Protein AF-A0A1H4UEF5-F1 (afdb_monomer)

Mean predicted aligned error: 10.05 Å

Solvent-accessible surface area (backbone atoms only — not comparable to full-atom values): 5031 Å² total; per-residue (Å²): 134,78,66,74,37,50,28,41,36,33,35,68,88,81,65,52,70,54,56,30,35,34,54,52,74,47,84,47,61,49,98,87,68,45,81,42,41,38,34,39,34,33,34,83,89,67,51,74,45,81,43,49,57,90,49,35,52,78,44,76,54,51,73,65,55,51,53,53,45,57,73,70,52,47,69,71,56,62,57,56,71,71,70,75,120

Foldseek 3Di:
DFDWFWKWKAFQVPRDIFIFTWGDKDWDADPVRHIWMKTWTQGPVRDIDIDTCVGMDMDTDDPVNVVVVVVVVCVVVVVVVVPPD

Sequence (85 aa):
MTEFRKAYIKHLLTGNEYLGFFHKWFDGHNDDGRPTQFAIMEKEDGTIIEISLDIYQIRFFTQKDIDEENSKGWEKRMIRAESKI

Secondary structure (DSSP, 8-state):
----EEEEEEETTT--EEEEEEEEEEEEE-TTS-EEEEEEEEETTS-EEEEETTTEEEEEPPHHHHHHHHHTTTHHHHHHHHS--

Nearest PDB structures (foldseek):
  6g3t-assembly4_D  TM=4.341E-01  e=6.636E-01  Homo sapiens
  6g27-assembly1_A  TM=4.408E-01  e=9.296E-01  Homo sapiens
  6g2e-assembly1_A  TM=4.390E-01  e=1.040E+00  Homo sapiens
  6g3t-assembly1_A  TM=4.336E-01  e=1.302E+00  Homo sapiens
  3urg-assembly1_A  TM=4.485E-01  e=2.159E+00  Nostoc sp. PCC 7120 = FACHB-418

pLDDT: mean 76.25, std 17.51, range [32.16, 92.56]

Structure (mmCIF, N/CA/C/O backbone):
data_AF-A0A1H4UEF5-F1
#
_entry.id   AF-A0A1H4UEF5-F1
#
loop_
_atom_site.group_PDB
_atom_site.id
_atom_site.type_symbol
_atom_site.label_atom_id
_atom_site.label_alt_id
_atom_site.label_comp_id
_atom_site.label_asym_id
_atom_site.label_entity_id
_atom_site.label_seq_id
_atom_site.pdbx_PDB_ins_code
_atom_site.Cartn_x
_atom_site.Cartn_y
_atom_site.Cartn_z
_atom_site.occupancy
_atom_site.B_iso_or_equiv
_atom_site.auth_seq_id
_atom_site.auth_comp_id
_atom_site.auth_asym_id
_atom_site.auth_atom_id
_atom_site.pdbx_PDB_model_num
ATOM 1 N N . MET A 1 1 ? 7.779 -8.998 13.702 1.00 40.34 1 MET A N 1
ATOM 2 C CA . MET A 1 1 ? 6.341 -8.714 13.881 1.00 40.34 1 MET A CA 1
ATOM 3 C C . MET A 1 1 ? 5.901 -7.872 12.702 1.00 40.34 1 MET A C 1
ATOM 5 O O . MET A 1 1 ? 6.488 -6.819 12.498 1.00 40.34 1 MET A O 1
ATOM 9 N N . THR A 1 2 ? 4.973 -8.370 11.889 1.00 50.62 2 THR A N 1
ATOM 10 C CA . THR A 1 2 ? 4.402 -7.621 10.762 1.00 50.62 2 THR A CA 1
ATOM 11 C C . THR A 1 2 ? 3.247 -6.800 11.321 1.00 50.62 2 THR A C 1
ATOM 13 O O . THR A 1 2 ? 2.231 -7.367 11.712 1.00 50.62 2 THR A O 1
ATOM 16 N N . GLU A 1 3 ? 3.445 -5.499 11.498 1.00 53.03 3 GLU A N 1
ATOM 17 C CA . GLU A 1 3 ? 2.421 -4.623 12.062 1.00 53.03 3 GLU A CA 1
ATOM 18 C C . GLU A 1 3 ? 1.475 -4.197 10.935 1.00 53.03 3 GLU A C 1
ATOM 20 O O . GLU A 1 3 ? 1.875 -3.471 10.026 1.00 53.03 3 GLU A O 1
ATOM 25 N N . PHE A 1 4 ? 0.237 -4.690 10.971 1.00 64.81 4 PHE A N 1
ATOM 26 C CA . PHE A 1 4 ? -0.790 -4.313 10.006 1.00 64.81 4 PHE A CA 1
ATOM 27 C C . PHE A 1 4 ? -1.206 -2.874 10.287 1.00 64.81 4 PHE A C 1
ATOM 29 O O . PHE A 1 4 ? -1.825 -2.583 11.310 1.00 64.81 4 PHE A O 1
ATOM 36 N N . ARG A 1 5 ? -0.851 -1.960 9.386 1.00 77.75 5 ARG A N 1
ATOM 37 C CA . ARG A 1 5 ? -1.241 -0.551 9.491 1.00 77.75 5 ARG A CA 1
ATOM 38 C C . ARG A 1 5 ? -2.212 -0.227 8.373 1.00 77.75 5 ARG A C 1
ATOM 40 O O . ARG A 1 5 ? -1.916 -0.500 7.210 1.00 77.75 5 ARG A O 1
ATOM 47 N N . LYS A 1 6 ? -3.358 0.372 8.710 1.00 85.94 6 LYS A N 1
ATOM 48 C CA . LYS A 1 6 ? -4.271 0.891 7.688 1.00 85.94 6 LYS A CA 1
ATOM 49 C C . LYS A 1 6 ? -3.534 1.986 6.913 1.00 85.94 6 LYS A C 1
ATOM 51 O O . LYS A 1 6 ? -2.969 2.908 7.508 1.00 85.94 6 LYS A O 1
ATOM 56 N N . ALA A 1 7 ? -3.491 1.848 5.598 1.00 87.94 7 ALA A N 1
ATOM 57 C CA . ALA A 1 7 ? -2.786 2.735 4.696 1.00 87.94 7 ALA A CA 1
ATOM 58 C C . ALA A 1 7 ? -3.739 3.204 3.601 1.00 87.94 7 ALA A C 1
ATOM 60 O O . ALA A 1 7 ? -4.504 2.421 3.038 1.00 87.94 7 ALA A O 1
ATOM 61 N N . TYR A 1 8 ? -3.679 4.496 3.311 1.00 86.56 8 TYR A N 1
ATOM 62 C CA . TYR A 1 8 ? -4.266 5.076 2.115 1.00 86.56 8 TYR A CA 1
ATOM 63 C C . TYR A 1 8 ? -3.164 5.248 1.096 1.00 86.56 8 TYR A C 1
ATOM 65 O O . TYR A 1 8 ? -2.079 5.743 1.431 1.00 86.56 8 TYR A O 1
ATOM 73 N N . ILE A 1 9 ? -3.451 4.867 -0.141 1.00 87.88 9 ILE A N 1
ATOM 74 C CA . ILE A 1 9 ? -2.485 5.021 -1.206 1.00 87.88 9 ILE A CA 1
ATOM 75 C C . ILE A 1 9 ? -3.099 5.615 -2.463 1.00 87.88 9 ILE A C 1
ATOM 77 O O . ILE A 1 9 ? -4.274 5.415 -2.776 1.00 87.88 9 ILE A O 1
ATOM 81 N N . LYS A 1 10 ? -2.260 6.353 -3.184 1.00 87.75 10 LYS A N 1
ATOM 82 C CA . LYS A 1 10 ? -2.629 7.087 -4.386 1.00 87.75 10 LYS A CA 1
ATOM 83 C C . LYS A 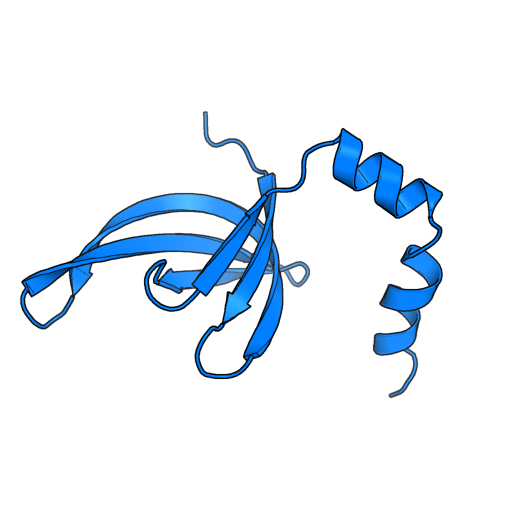1 10 ? -1.668 6.767 -5.513 1.00 87.75 10 LYS A C 1
ATOM 85 O O . LYS A 1 10 ? -0.462 6.964 -5.379 1.00 87.75 10 LYS A O 1
ATOM 90 N N . HIS A 1 11 ? -2.211 6.322 -6.635 1.00 89.62 11 HIS A N 1
ATOM 91 C CA . HIS A 1 11 ? -1.461 6.146 -7.864 1.00 89.62 11 HIS A CA 1
ATOM 92 C C . HIS A 1 11 ? -1.110 7.520 -8.447 1.00 89.62 11 HIS A C 1
ATOM 94 O O . HIS A 1 11 ? -1.998 8.298 -8.790 1.00 89.62 11 HIS A O 1
ATOM 100 N N . LEU A 1 12 ? 0.178 7.812 -8.629 1.00 88.56 12 LEU A N 1
ATOM 101 C CA . LEU A 1 12 ? 0.633 9.139 -9.055 1.00 88.56 12 LEU A CA 1
ATOM 102 C C . LEU A 1 12 ? 0.274 9.464 -10.515 1.00 88.56 12 LEU A C 1
ATOM 104 O O . LEU A 1 12 ? -0.076 10.601 -10.808 1.00 88.56 12 LEU A O 1
ATOM 108 N N . LEU A 1 13 ? 0.310 8.477 -11.422 1.00 87.75 13 LEU A N 1
ATOM 109 C CA . LEU A 1 13 ? -0.024 8.691 -12.844 1.00 87.75 13 LEU A CA 1
ATOM 110 C C . LEU A 1 13 ? -1.531 8.739 -13.145 1.00 87.75 13 LEU A C 1
ATOM 112 O O . LEU A 1 13 ? -1.973 9.585 -13.913 1.00 87.75 13 LEU A O 1
ATOM 116 N N . THR A 1 14 ? -2.321 7.817 -12.584 1.00 88.19 14 THR A N 1
ATOM 117 C CA . THR A 1 14 ? -3.763 7.709 -12.883 1.00 88.19 14 THR A CA 1
ATOM 118 C C . THR A 1 14 ? -4.635 8.503 -11.917 1.00 88.19 14 THR A C 1
ATOM 120 O O . THR A 1 14 ? -5.794 8.764 -12.216 1.00 88.19 14 THR A O 1
ATOM 123 N N . GLY A 1 15 ? -4.099 8.879 -10.752 1.00 86.75 15 GLY A N 1
ATOM 124 C CA . GLY A 1 15 ? -4.857 9.526 -9.686 1.00 86.75 15 GLY A CA 1
ATOM 125 C C . GLY A 1 15 ? -5.807 8.591 -8.938 1.00 86.75 15 GLY A C 1
ATOM 126 O O . GLY A 1 15 ? -6.537 9.074 -8.081 1.00 86.75 15 GLY A O 1
ATOM 127 N N . ASN A 1 16 ? -5.804 7.287 -9.235 1.00 85.62 16 ASN A N 1
ATOM 128 C CA . ASN A 1 16 ? -6.640 6.308 -8.543 1.00 85.62 16 ASN A CA 1
ATOM 129 C C . ASN A 1 16 ? -6.204 6.150 -7.085 1.00 85.62 16 ASN A C 1
ATOM 131 O O . ASN A 1 16 ? -5.011 6.103 -6.781 1.00 85.62 16 ASN A O 1
ATOM 135 N N . GLU A 1 17 ? -7.179 6.023 -6.192 1.00 87.94 17 GLU A N 1
ATOM 136 C CA . GLU A 1 17 ? -6.972 6.019 -4.746 1.00 87.94 17 GLU A CA 1
ATOM 137 C C . GLU A 1 17 ? -7.652 4.805 -4.128 1.00 87.94 17 GLU A C 1
ATOM 139 O O . GLU A 1 17 ? -8.718 4.384 -4.578 1.00 87.94 17 GLU A O 1
ATOM 144 N N . TYR A 1 18 ? -7.028 4.226 -3.107 1.00 86.38 18 TYR A N 1
ATOM 145 C CA . TYR A 1 18 ? -7.617 3.118 -2.366 1.00 86.38 18 TYR A CA 1
ATOM 146 C C . TYR A 1 18 ? -7.077 3.022 -0.946 1.00 86.38 18 TYR A C 1
ATOM 148 O O . TYR A 1 18 ? -6.030 3.571 -0.592 1.00 86.38 18 TYR A O 1
ATOM 156 N N . LEU A 1 19 ? -7.844 2.311 -0.128 1.00 88.12 19 LEU A N 1
ATOM 157 C CA . LEU A 1 19 ? -7.629 2.122 1.293 1.00 88.12 19 LEU A CA 1
ATOM 158 C C . LEU A 1 19 ? -7.531 0.625 1.597 1.00 88.12 19 LEU A C 1
ATOM 160 O O . LEU A 1 19 ? -8.141 -0.201 0.920 1.00 88.12 19 LEU A O 1
ATOM 164 N N . GLY A 1 20 ? -6.738 0.276 2.603 1.00 88.94 20 GLY A N 1
ATOM 165 C CA . GLY A 1 20 ? -6.518 -1.116 2.976 1.00 88.94 20 GLY A CA 1
ATOM 166 C C . GLY A 1 20 ? -5.421 -1.267 4.018 1.00 88.94 20 GLY A C 1
ATOM 167 O O . GLY A 1 20 ? -5.014 -0.295 4.654 1.00 88.94 20 GLY A O 1
ATOM 168 N N . PHE A 1 21 ? -4.948 -2.489 4.204 1.00 89.81 21 PHE A N 1
ATOM 169 C CA . PHE A 1 21 ? -3.978 -2.864 5.218 1.00 89.81 21 PHE A CA 1
ATOM 1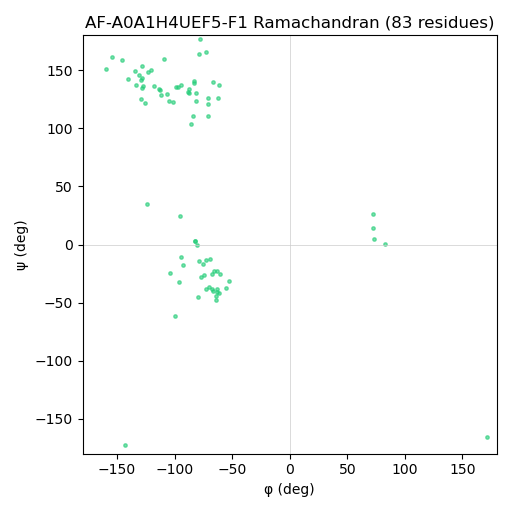70 C C . PHE A 1 21 ? -2.618 -3.088 4.582 1.00 89.81 21 PHE A C 1
ATOM 172 O O . PHE A 1 21 ? -2.458 -3.888 3.668 1.00 89.81 21 PHE A O 1
ATOM 179 N N . PHE A 1 22 ? -1.622 -2.360 5.066 1.00 88.44 22 PHE A N 1
ATOM 180 C CA . PHE A 1 22 ? -0.243 -2.562 4.672 1.00 88.44 22 PHE A CA 1
ATOM 181 C C . PHE A 1 22 ? 0.351 -3.730 5.455 1.00 88.44 22 PHE A C 1
ATOM 183 O O . PHE A 1 22 ? 0.281 -3.747 6.686 1.00 88.44 22 PHE A O 1
ATOM 190 N N . HIS A 1 23 ? 0.983 -4.665 4.746 1.00 87.56 23 HIS A N 1
ATOM 191 C CA . HIS A 1 23 ? 1.631 -5.818 5.364 1.00 87.56 23 HIS A CA 1
ATOM 192 C C . HIS A 1 23 ? 3.131 -5.583 5.465 1.00 87.56 23 HIS A C 1
ATOM 194 O O . HIS A 1 23 ? 3.704 -5.584 6.550 1.00 87.56 23 HIS A O 1
ATOM 200 N N . LYS A 1 24 ? 3.796 -5.412 4.323 1.00 85.25 24 LYS A N 1
ATOM 201 C CA . LYS A 1 24 ? 5.257 -5.423 4.257 1.00 85.25 24 LYS A CA 1
ATOM 202 C C . LYS A 1 24 ? 5.756 -4.721 2.998 1.00 85.25 24 LYS A C 1
ATOM 204 O O . LYS A 1 24 ? 5.075 -4.765 1.977 1.00 85.25 24 LYS A O 1
ATOM 209 N N . TRP A 1 25 ? 6.954 -4.136 3.071 1.00 89.06 25 TRP A N 1
ATOM 210 C CA . TRP A 1 25 ? 7.722 -3.709 1.900 1.00 89.06 25 TRP A CA 1
ATOM 211 C C . TRP A 1 25 ? 8.959 -4.583 1.676 1.00 89.06 25 TRP A C 1
ATOM 213 O O . TRP A 1 25 ? 9.453 -5.255 2.589 1.00 89.06 25 TRP A O 1
ATOM 223 N N . PHE A 1 26 ? 9.458 -4.539 0.447 1.00 88.62 26 PHE A N 1
ATOM 224 C CA . PHE A 1 26 ? 10.601 -5.281 -0.052 1.00 88.62 26 PHE A CA 1
ATOM 225 C C . PHE A 1 26 ? 11.424 -4.377 -0.966 1.00 88.62 26 PHE A C 1
ATOM 227 O O . PHE A 1 26 ? 10.863 -3.611 -1.750 1.00 88.62 26 PHE A O 1
ATOM 234 N N . ASP A 1 27 ? 12.742 -4.509 -0.888 1.00 91.00 27 ASP A N 1
ATOM 235 C CA . ASP A 1 27 ? 13.651 -3.951 -1.882 1.00 91.00 27 ASP A CA 1
ATOM 236 C C . ASP A 1 27 ? 13.828 -4.980 -3.007 1.00 91.00 27 ASP A C 1
ATOM 238 O O . ASP A 1 27 ? 14.021 -6.172 -2.752 1.00 91.00 27 ASP A O 1
ATOM 242 N N . GLY A 1 28 ? 13.742 -4.531 -4.253 1.00 85.81 28 GLY A N 1
ATOM 243 C CA . GLY A 1 28 ? 13.829 -5.363 -5.446 1.00 85.81 28 GLY A CA 1
ATOM 244 C C . GLY A 1 28 ? 14.561 -4.657 -6.581 1.00 85.81 28 GLY A C 1
ATOM 245 O O . GLY A 1 28 ? 15.136 -3.584 -6.406 1.00 85.81 28 GLY A O 1
ATOM 246 N N . HIS A 1 29 ? 14.548 -5.282 -7.756 1.00 85.25 29 HIS A N 1
ATOM 247 C CA . HIS A 1 29 ? 15.017 -4.677 -8.999 1.00 85.25 29 HIS A CA 1
ATOM 248 C C . HIS A 1 29 ? 13.938 -4.851 -10.069 1.00 85.25 29 HIS A C 1
ATOM 250 O O . HIS A 1 29 ? 13.273 -5.885 -10.096 1.00 85.25 2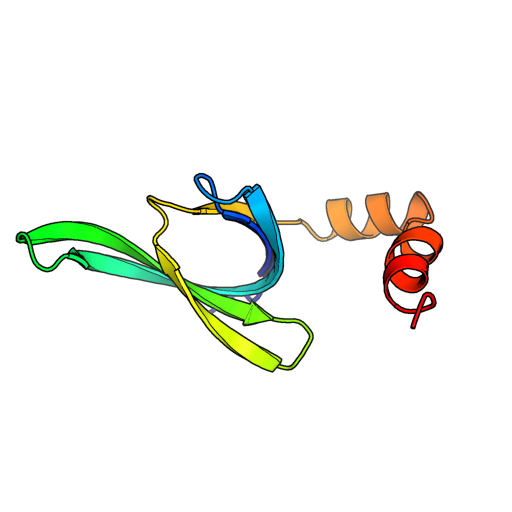9 HIS A O 1
ATOM 256 N N . ASN A 1 30 ? 13.745 -3.840 -10.916 1.00 80.81 30 ASN A N 1
ATOM 257 C CA . ASN A 1 30 ? 12.862 -3.947 -12.075 1.00 80.81 30 ASN A CA 1
ATOM 258 C C . ASN A 1 30 ? 13.546 -4.730 -13.216 1.00 80.81 30 ASN A C 1
ATOM 260 O O . ASN A 1 30 ? 14.722 -5.084 -13.115 1.00 80.81 30 ASN A O 1
ATOM 264 N N . ASP A 1 31 ? 12.829 -4.958 -14.318 1.00 79.19 31 ASP A N 1
ATOM 265 C CA . ASP A 1 31 ? 13.354 -5.691 -15.483 1.00 79.19 31 ASP A CA 1
ATOM 266 C C . ASP A 1 31 ? 14.589 -5.018 -16.119 1.00 79.19 31 ASP A C 1
ATOM 268 O O . ASP A 1 31 ? 15.438 -5.694 -16.698 1.00 79.19 31 ASP A O 1
ATOM 272 N N . ASP A 1 32 ? 14.741 -3.699 -15.944 1.00 84.31 32 ASP A N 1
ATOM 273 C CA . ASP A 1 32 ? 15.914 -2.927 -16.378 1.00 84.31 32 ASP A CA 1
ATOM 274 C C . ASP A 1 32 ? 17.097 -3.004 -15.389 1.00 84.31 32 ASP A C 1
ATOM 276 O O . ASP A 1 32 ? 18.109 -2.317 -15.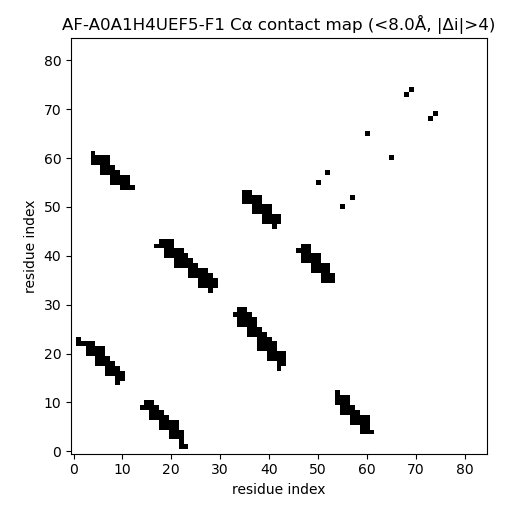559 1.00 84.31 32 ASP A O 1
ATOM 280 N N . GLY A 1 33 ? 16.973 -3.790 -14.315 1.00 82.62 33 GLY A N 1
ATOM 281 C CA . GLY A 1 33 ? 17.995 -3.955 -13.282 1.00 82.62 33 GLY A CA 1
ATOM 282 C C . GLY A 1 33 ? 18.166 -2.746 -12.359 1.00 82.62 33 GLY A C 1
ATOM 283 O O . GLY A 1 33 ? 19.165 -2.663 -11.646 1.00 82.62 33 GLY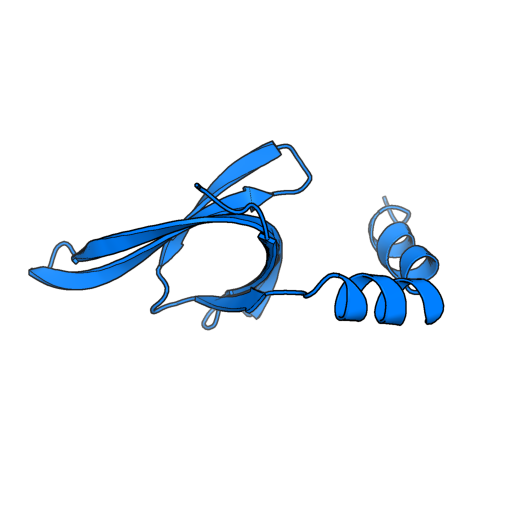 A O 1
ATOM 284 N N . ARG A 1 34 ? 17.228 -1.792 -12.354 1.00 80.81 34 ARG A N 1
ATOM 285 C CA . ARG A 1 34 ? 17.242 -0.650 -11.431 1.00 80.81 34 ARG A CA 1
ATOM 286 C C . ARG A 1 34 ? 16.624 -1.044 -10.093 1.00 80.81 34 ARG A C 1
ATOM 288 O O . ARG A 1 34 ? 15.598 -1.725 -10.095 1.00 80.81 34 ARG A O 1
ATOM 295 N N . PRO A 1 35 ? 17.202 -0.597 -8.965 1.00 81.12 35 PRO A N 1
ATOM 296 C CA . PRO A 1 35 ? 16.609 -0.827 -7.660 1.00 81.12 35 PRO A CA 1
ATOM 297 C C . PRO A 1 35 ? 15.235 -0.159 -7.594 1.00 81.12 35 PRO A C 1
ATOM 299 O O . PRO A 1 35 ? 15.055 0.967 -8.056 1.00 81.12 35 PRO A O 1
ATOM 302 N N . THR A 1 36 ? 14.277 -0.870 -7.025 1.00 89.44 36 THR A N 1
ATOM 303 C CA . THR A 1 36 ? 12.894 -0.427 -6.842 1.00 89.44 36 THR A CA 1
ATOM 304 C C . THR A 1 36 ? 12.379 -1.003 -5.531 1.00 89.44 36 THR A C 1
ATOM 306 O O . THR A 1 36 ? 12.928 -1.976 -5.009 1.00 8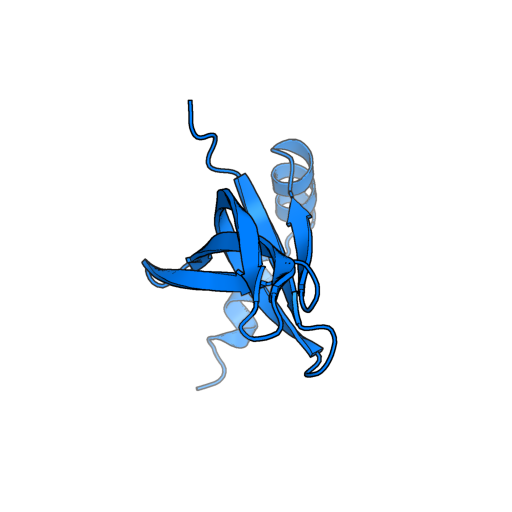9.44 36 THR A O 1
ATOM 309 N N . GLN A 1 37 ? 11.345 -0.395 -4.969 1.00 89.12 37 GLN A N 1
ATOM 310 C CA . GLN A 1 37 ? 10.720 -0.885 -3.751 1.00 89.12 37 GLN A CA 1
ATOM 311 C C . GLN A 1 37 ? 9.275 -1.259 -4.033 1.00 89.12 37 GLN A C 1
ATOM 313 O O . GLN A 1 37 ? 8.536 -0.509 -4.673 1.00 89.12 37 GLN A O 1
ATOM 318 N N . PHE A 1 38 ? 8.864 -2.404 -3.501 1.00 90.50 38 PHE A N 1
ATOM 319 C CA . PHE A 1 38 ? 7.499 -2.895 -3.608 1.00 90.50 38 PHE A CA 1
ATOM 320 C C . PHE A 1 38 ? 6.889 -3.067 -2.229 1.00 90.50 38 PHE A C 1
ATOM 322 O O . PHE A 1 38 ? 7.581 -3.385 -1.262 1.00 90.50 38 PHE A O 1
ATOM 329 N N . ALA A 1 39 ? 5.578 -2.902 -2.132 1.00 90.38 39 ALA A N 1
ATOM 330 C CA . ALA A 1 39 ? 4.827 -3.232 -0.937 1.00 90.38 39 ALA A CA 1
ATOM 331 C C . ALA A 1 39 ? 3.629 -4.123 -1.243 1.00 90.38 39 ALA A C 1
ATOM 333 O O . ALA A 1 39 ? 3.083 -4.104 -2.341 1.00 90.38 39 ALA A O 1
ATOM 334 N N . ILE A 1 40 ? 3.226 -4.893 -0.236 1.00 91.62 40 ILE A N 1
ATOM 335 C CA . ILE A 1 40 ? 2.030 -5.727 -0.271 1.00 91.62 40 ILE A CA 1
ATOM 336 C C . ILE A 1 40 ? 0.958 -5.085 0.597 1.00 91.62 40 ILE A C 1
ATOM 338 O O . ILE A 1 40 ? 1.196 -4.748 1.766 1.00 91.62 40 ILE A O 1
ATOM 342 N N . MET A 1 41 ? -0.223 -4.943 0.009 1.00 90.62 41 MET A N 1
ATOM 343 C CA . MET A 1 41 ? -1.393 -4.352 0.636 1.00 90.62 41 MET A CA 1
ATOM 344 C C . MET A 1 41 ? -2.624 -5.226 0.389 1.00 90.62 41 MET A C 1
ATOM 346 O O . MET A 1 41 ? -2.837 -5.696 -0.726 1.00 90.62 41 MET A O 1
ATOM 350 N N . GLU A 1 42 ? -3.444 -5.416 1.414 1.00 92.56 42 GLU A N 1
ATOM 351 C CA . GLU A 1 42 ? -4.756 -6.059 1.322 1.00 92.56 42 GLU A CA 1
ATOM 352 C C . GLU A 1 42 ? -5.841 -4.981 1.328 1.00 92.56 42 GLU A C 1
ATOM 354 O O . GLU A 1 42 ? -5.898 -4.141 2.228 1.00 92.56 42 GLU A O 1
ATOM 359 N N . LYS A 1 43 ? -6.676 -4.951 0.293 1.00 89.56 43 LYS A N 1
ATOM 360 C CA . LYS A 1 43 ? -7.815 -4.033 0.185 1.00 89.56 43 LYS A CA 1
ATOM 361 C C . LYS A 1 43 ? -8.941 -4.445 1.136 1.00 89.56 43 LYS A C 1
ATOM 363 O O . LYS A 1 43 ? -8.972 -5.565 1.631 1.00 89.56 43 LYS A O 1
ATOM 368 N N . GLU A 1 44 ? -9.907 -3.554 1.354 1.00 85.25 44 GLU A N 1
ATOM 369 C CA . GLU A 1 44 ? -11.068 -3.837 2.219 1.00 85.25 44 GLU A CA 1
ATOM 370 C C . GLU A 1 44 ? -11.956 -4.988 1.707 1.00 85.25 44 GLU A C 1
ATOM 372 O O . GLU A 1 44 ? -12.631 -5.631 2.505 1.00 85.25 44 GLU A O 1
ATOM 377 N N . ASP A 1 45 ? -11.911 -5.297 0.406 1.00 86.31 45 ASP A N 1
ATOM 378 C CA . ASP A 1 45 ? -12.592 -6.452 -0.200 1.00 86.31 45 ASP A CA 1
ATOM 379 C C . ASP A 1 45 ? -11.814 -7.781 -0.058 1.00 86.31 45 ASP A C 1
ATOM 381 O O . ASP A 1 45 ? -12.246 -8.810 -0.578 1.00 86.31 45 ASP A O 1
ATOM 385 N N . GLY A 1 46 ? -10.668 -7.771 0.634 1.00 88.12 46 GLY A N 1
ATOM 386 C CA . GLY A 1 46 ? -9.779 -8.923 0.812 1.00 88.12 46 GLY A CA 1
ATOM 387 C C . GLY A 1 46 ? -8.814 -9.166 -0.355 1.00 88.12 46 GLY A C 1
ATOM 388 O O . GLY A 1 46 ? -8.022 -10.108 -0.318 1.00 88.12 46 GLY A O 1
ATOM 389 N N . THR A 1 47 ? -8.840 -8.336 -1.403 1.00 92.38 47 THR A N 1
ATOM 390 C CA . THR A 1 47 ? -7.911 -8.462 -2.532 1.00 92.38 47 THR A CA 1
ATOM 391 C C . THR A 1 47 ? -6.501 -8.058 -2.115 1.00 92.38 47 THR A C 1
ATOM 393 O O . THR A 1 47 ? -6.269 -6.926 -1.688 1.00 92.38 47 THR A O 1
ATOM 396 N N . ILE A 1 48 ? -5.531 -8.945 -2.338 1.00 92.12 48 ILE A N 1
ATOM 397 C CA . ILE A 1 48 ? -4.109 -8.653 -2.138 1.00 92.12 48 ILE A CA 1
ATOM 398 C C . ILE A 1 48 ? -3.524 -8.066 -3.419 1.00 92.12 48 ILE A C 1
ATOM 400 O O . ILE A 1 48 ? -3.696 -8.613 -4.508 1.00 92.12 48 ILE A O 1
ATOM 404 N N . ILE A 1 49 ? -2.806 -6.959 -3.277 1.00 89.81 49 ILE A N 1
ATOM 405 C CA . ILE A 1 49 ? -2.126 -6.277 -4.372 1.00 89.81 49 ILE A CA 1
ATOM 406 C C . ILE A 1 49 ? -0.675 -5.968 -4.016 1.00 89.81 49 ILE A C 1
ATOM 408 O O . ILE A 1 49 ? -0.338 -5.652 -2.872 1.00 89.81 49 ILE A O 1
ATOM 412 N N . GLU A 1 50 ? 0.169 -6.030 -5.039 1.00 90.94 50 GLU A N 1
ATOM 413 C CA . GLU A 1 50 ? 1.529 -5.511 -5.011 1.00 90.94 50 GLU A CA 1
ATOM 414 C C . GLU A 1 50 ? 1.540 -4.093 -5.585 1.00 90.94 50 GLU A C 1
ATOM 416 O O . GLU A 1 50 ? 0.872 -3.803 -6.581 1.00 90.94 50 GLU A O 1
ATOM 421 N N . ILE A 1 51 ? 2.277 -3.197 -4.936 1.00 88.69 51 ILE A N 1
ATOM 422 C CA . ILE A 1 51 ? 2.387 -1.793 -5.326 1.00 88.69 51 ILE A CA 1
ATOM 423 C C . ILE A 1 51 ? 3.855 -1.395 -5.426 1.00 88.69 51 ILE A C 1
ATOM 425 O O . ILE A 1 51 ? 4.646 -1.693 -4.536 1.00 88.69 51 ILE A O 1
ATOM 429 N N . SER A 1 52 ? 4.214 -0.689 -6.496 1.00 89.56 52 SER A N 1
ATOM 430 C CA . SER A 1 52 ? 5.530 -0.061 -6.640 1.00 89.56 52 SER A CA 1
ATOM 431 C C . SER A 1 52 ? 5.551 1.267 -5.881 1.00 89.56 52 SER A C 1
ATOM 433 O O . SER A 1 52 ? 4.737 2.154 -6.146 1.00 89.56 52 SER A O 1
ATOM 435 N N . LEU A 1 53 ? 6.490 1.434 -4.951 1.00 87.56 53 LEU A N 1
ATOM 436 C CA . LEU A 1 53 ? 6.621 2.668 -4.166 1.00 87.56 53 LEU A CA 1
ATOM 437 C C . LEU A 1 53 ? 7.101 3.864 -5.005 1.00 87.56 53 LEU A C 1
ATOM 439 O O . LEU A 1 53 ? 6.994 5.002 -4.560 1.00 87.56 53 LEU A O 1
ATOM 443 N N . ASP A 1 54 ? 7.574 3.620 -6.229 1.00 86.75 54 ASP A N 1
ATOM 444 C CA . ASP A 1 54 ? 7.963 4.667 -7.179 1.00 86.75 54 ASP A CA 1
ATOM 445 C C . ASP A 1 54 ? 6.740 5.325 -7.841 1.00 86.75 54 ASP A C 1
ATOM 447 O O . ASP A 1 54 ? 6.779 6.485 -8.254 1.00 86.75 54 ASP A O 1
ATOM 451 N N . ILE A 1 55 ? 5.640 4.574 -7.957 1.00 87.75 55 ILE A N 1
ATOM 452 C CA . ILE A 1 55 ? 4.419 4.988 -8.663 1.00 87.75 55 ILE A CA 1
ATOM 453 C C . ILE A 1 55 ? 3.314 5.383 -7.681 1.00 87.75 55 ILE A C 1
ATOM 455 O O . ILE A 1 55 ? 2.419 6.157 -8.034 1.00 87.75 55 ILE A O 1
ATOM 459 N N . TYR A 1 56 ? 3.360 4.868 -6.455 1.00 87.19 56 TYR A N 1
ATOM 460 C CA . TYR A 1 56 ? 2.331 5.084 -5.451 1.00 87.19 56 TYR A CA 1
ATOM 461 C C . TYR A 1 56 ? 2.836 5.926 -4.286 1.00 87.19 56 TYR A C 1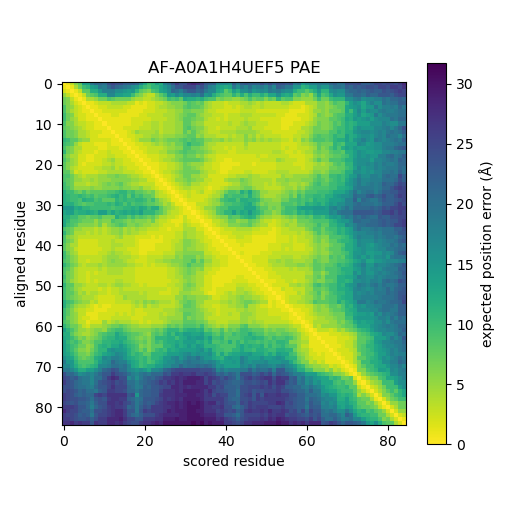
ATOM 463 O O . TYR A 1 56 ? 3.864 5.640 -3.681 1.00 87.19 56 TYR A O 1
ATOM 471 N N . GLN A 1 57 ? 2.043 6.923 -3.899 1.00 86.38 57 GLN A N 1
ATOM 472 C CA . GLN A 1 57 ? 2.225 7.616 -2.631 1.00 86.38 57 GLN A CA 1
ATOM 473 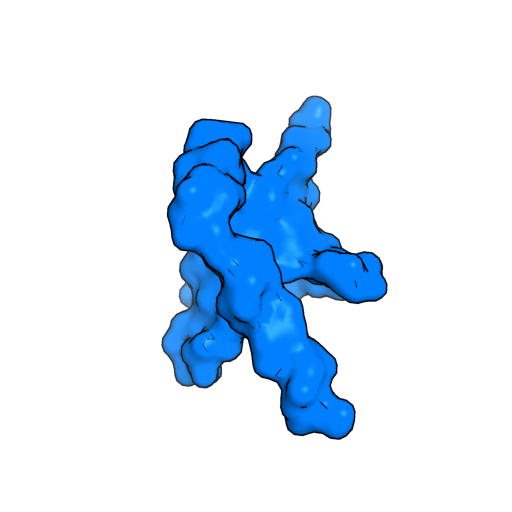C C . GLN A 1 57 ? 1.458 6.879 -1.533 1.00 86.38 57 GLN A C 1
ATOM 475 O O . GLN A 1 57 ? 0.268 6.611 -1.691 1.00 86.38 57 GLN A O 1
ATOM 480 N N . ILE A 1 58 ? 2.125 6.598 -0.412 1.00 87.81 58 ILE A N 1
ATOM 481 C CA . ILE A 1 58 ? 1.548 5.885 0.734 1.00 87.81 58 ILE A CA 1
ATOM 482 C C . ILE A 1 58 ? 1.461 6.813 1.939 1.00 87.81 58 ILE A C 1
ATOM 484 O O . ILE A 1 58 ? 2.429 7.487 2.293 1.00 87.81 58 ILE A O 1
ATOM 488 N N . ARG A 1 59 ? 0.309 6.803 2.612 1.00 86.81 59 ARG A N 1
ATOM 489 C CA . ARG A 1 59 ? 0.124 7.425 3.922 1.00 86.81 59 ARG A CA 1
ATOM 490 C C . ARG A 1 59 ? -0.435 6.405 4.906 1.00 86.81 59 ARG A C 1
ATOM 492 O O . ARG A 1 59 ? -1.514 5.856 4.702 1.00 86.81 59 ARG A O 1
ATOM 499 N N . PHE A 1 60 ? 0.297 6.191 5.993 1.00 85.00 60 PHE A N 1
ATOM 500 C CA . PHE A 1 60 ? -0.158 5.383 7.120 1.00 85.00 60 PHE A CA 1
ATOM 501 C C . PHE A 1 60 ? -1.028 6.218 8.053 1.00 85.00 60 PHE A C 1
ATOM 503 O O . PHE A 1 60 ? -0.702 7.377 8.317 1.00 85.00 60 PHE A O 1
ATOM 510 N N . PHE A 1 61 ? -2.092 5.616 8.574 1.00 78.75 61 PHE A N 1
ATOM 511 C CA . PH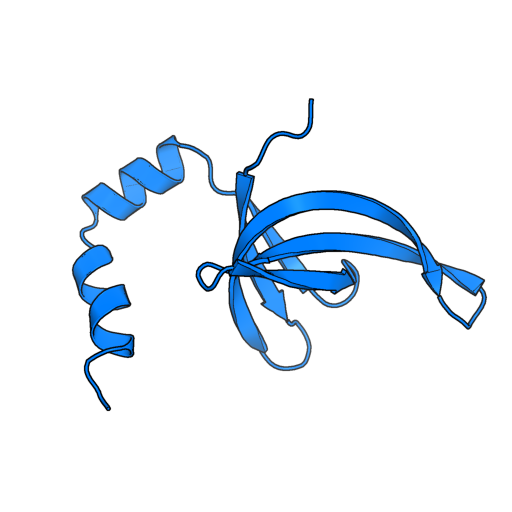E A 1 61 ? -2.893 6.213 9.637 1.00 78.75 61 PHE A CA 1
ATOM 512 C C . PHE A 1 61 ? -2.451 5.670 10.989 1.00 78.75 61 PHE A C 1
ATOM 514 O O . PHE A 1 61 ? -2.251 4.466 11.163 1.00 78.75 61 PHE A O 1
ATOM 521 N N . THR A 1 62 ? -2.306 6.561 11.960 1.00 76.38 62 THR A N 1
ATOM 522 C CA . THR A 1 62 ? -2.221 6.187 13.370 1.00 76.38 62 THR A CA 1
ATOM 523 C C . THR A 1 62 ? -3.616 5.897 13.922 1.00 76.38 62 THR A C 1
ATOM 525 O O . THR A 1 62 ? -4.617 6.328 13.350 1.00 76.38 62 THR A O 1
ATOM 528 N N . GLN A 1 63 ? -3.701 5.226 15.076 1.00 69.88 63 GLN A N 1
ATOM 529 C CA . GLN A 1 63 ? -4.980 5.063 15.779 1.00 69.88 63 GLN A CA 1
ATOM 530 C C . GLN A 1 63 ? -5.639 6.420 16.063 1.00 69.88 63 GLN A C 1
ATOM 532 O O . GLN A 1 63 ? -6.838 6.572 15.887 1.00 69.88 63 GLN A O 1
ATOM 537 N N . LYS A 1 64 ? -4.837 7.439 16.395 1.00 72.81 64 LYS A N 1
ATOM 538 C CA . LYS A 1 64 ? -5.320 8.806 16.590 1.00 72.81 64 LYS A CA 1
ATOM 539 C C . LYS A 1 64 ? -5.901 9.409 15.308 1.00 72.81 64 LYS A C 1
ATOM 541 O O . LYS A 1 64 ? -6.932 10.062 15.384 1.00 72.81 64 LYS A O 1
ATOM 546 N N . ASP A 1 65 ? -5.274 9.189 14.150 1.00 71.19 65 ASP A N 1
ATOM 547 C CA . ASP A 1 65 ? -5.830 9.653 12.870 1.00 71.19 65 ASP A CA 1
ATOM 548 C C . ASP A 1 65 ? -7.168 8.961 12.574 1.00 71.19 65 ASP A C 1
ATOM 550 O O . ASP A 1 65 ? -8.099 9.600 12.096 1.00 71.19 65 ASP A O 1
ATOM 554 N N . ILE A 1 66 ? -7.283 7.670 12.904 1.00 67.81 66 ILE A N 1
ATOM 555 C CA . ILE A 1 66 ? -8.531 6.908 12.773 1.00 67.81 66 ILE A CA 1
ATOM 556 C C . ILE A 1 66 ? -9.607 7.483 13.705 1.00 67.81 66 ILE A C 1
ATOM 558 O O . ILE A 1 66 ? -10.723 7.748 13.265 1.00 67.81 66 ILE A O 1
ATOM 562 N N . ASP A 1 67 ? -9.273 7.730 14.971 1.00 67.12 67 ASP A N 1
ATOM 563 C CA . ASP A 1 67 ? -10.205 8.256 15.971 1.00 67.12 67 ASP A CA 1
ATOM 564 C C . ASP A 1 67 ? -10.637 9.700 15.648 1.00 67.12 67 ASP A C 1
ATOM 566 O O . ASP A 1 67 ? -11.818 10.041 15.763 1.00 67.12 67 ASP A O 1
ATOM 570 N N . GLU A 1 68 ? -9.710 10.548 15.185 1.00 68.62 68 GLU A N 1
ATOM 571 C CA . GLU A 1 68 ? -10.008 11.911 14.734 1.00 68.62 68 GLU A CA 1
ATOM 572 C C . GLU A 1 68 ? -10.915 11.906 13.499 1.00 68.62 68 GLU A C 1
ATOM 574 O O . GLU A 1 68 ? -11.893 12.654 13.462 1.00 68.62 68 GLU A O 1
ATOM 579 N N . GLU A 1 69 ? -10.656 11.059 12.504 1.00 61.94 69 GLU A N 1
ATOM 580 C CA . GLU A 1 69 ? -11.515 10.955 11.318 1.00 61.94 69 GLU A CA 1
ATOM 581 C C . GLU A 1 69 ? -12.901 10.365 11.639 1.00 61.94 69 GLU A C 1
ATOM 583 O O . GLU A 1 69 ? -13.916 10.878 11.154 1.00 61.94 69 GLU A O 1
ATOM 588 N N . ASN A 1 70 ? -12.981 9.379 12.540 1.00 59.38 70 ASN A N 1
ATOM 589 C CA . ASN A 1 70 ? -14.250 8.852 13.054 1.00 59.38 70 ASN A CA 1
ATOM 590 C C . ASN A 1 70 ? -15.053 9.939 13.790 1.00 59.38 70 ASN A C 1
ATOM 592 O O . ASN A 1 70 ? -16.258 10.084 13.572 1.00 59.38 70 ASN A O 1
ATOM 596 N N . SER A 1 71 ? -14.386 10.774 14.595 1.00 63.06 71 SER A N 1
ATOM 597 C CA . SER A 1 71 ? -15.022 11.889 15.313 1.00 63.06 71 SER A CA 1
ATOM 598 C C . SER A 1 71 ? -15.535 13.005 14.388 1.00 63.06 71 SER A C 1
ATOM 600 O O . SER A 1 71 ? -16.499 13.696 14.723 1.00 63.06 71 SER A O 1
ATOM 602 N N . LYS A 1 72 ? -14.949 13.151 13.188 1.00 63.22 72 LYS A N 1
ATOM 603 C CA . LYS A 1 72 ? -15.394 14.089 12.138 1.00 63.22 72 LYS A CA 1
ATOM 604 C C . LYS A 1 72 ? -16.576 13.561 11.311 1.00 63.22 72 LYS A C 1
ATOM 606 O O . LYS A 1 72 ? -17.054 14.267 10.420 1.00 63.22 72 LYS A O 1
ATOM 611 N N . GLY A 1 73 ? -17.076 12.352 11.588 1.00 49.31 73 GLY A N 1
ATOM 612 C CA . GLY A 1 73 ? -18.310 11.820 10.998 1.00 49.31 73 GLY A CA 1
ATOM 613 C C . GLY A 1 73 ? -18.206 11.420 9.520 1.00 49.31 73 GLY A C 1
ATOM 614 O O . GLY A 1 73 ? -19.216 11.430 8.809 1.00 49.31 73 GLY A O 1
ATOM 615 N N . TRP A 1 74 ? -17.008 11.073 9.035 1.00 49.66 74 TRP A N 1
ATOM 616 C CA . TRP A 1 74 ? -16.790 10.670 7.639 1.00 49.66 74 TRP A CA 1
ATOM 617 C C . TRP A 1 74 ? -17.336 9.282 7.274 1.00 49.66 74 TRP A C 1
ATOM 619 O O . TRP A 1 74 ? -17.538 9.029 6.084 1.00 49.66 74 TRP A O 1
ATOM 629 N N . GLU A 1 75 ? -17.717 8.440 8.242 1.00 50.56 75 GLU A N 1
ATOM 630 C CA . GLU A 1 75 ? -18.490 7.211 7.969 1.00 50.56 75 GLU A CA 1
ATOM 631 C C . GLU A 1 75 ? -19.762 7.508 7.149 1.00 50.56 75 GLU A C 1
ATOM 633 O O . GLU A 1 75 ? -20.133 6.737 6.267 1.00 50.56 75 GLU A O 1
ATOM 638 N N . LYS A 1 76 ? -20.378 8.692 7.312 1.00 45.28 76 LYS A N 1
ATOM 639 C CA . LYS A 1 76 ? -21.538 9.100 6.494 1.00 45.28 76 LYS A CA 1
ATOM 640 C C . LYS A 1 76 ? -21.196 9.521 5.059 1.00 45.28 76 LYS A C 1
ATOM 642 O O . LYS A 1 76 ? -22.103 9.603 4.231 1.00 45.28 76 LYS A O 1
ATOM 647 N N . ARG A 1 77 ? -19.930 9.819 4.741 1.00 45.78 77 ARG A N 1
ATOM 648 C CA . ARG A 1 77 ? -19.492 10.158 3.373 1.00 45.78 77 ARG A CA 1
ATOM 649 C C . ARG A 1 77 ? -18.925 8.955 2.625 1.00 45.78 77 ARG A C 1
ATOM 651 O O . ARG A 1 77 ? -19.160 8.878 1.424 1.00 45.78 77 ARG A O 1
ATOM 658 N N . MET A 1 78 ? -18.276 8.010 3.310 1.00 46.56 78 MET A N 1
ATOM 659 C CA . MET A 1 78 ? -17.753 6.795 2.668 1.00 46.56 78 MET A CA 1
ATOM 660 C C . MET A 1 78 ? -18.867 5.810 2.271 1.00 46.56 78 MET A C 1
ATOM 662 O O . MET A 1 78 ? -18.860 5.331 1.144 1.00 46.56 78 MET A O 1
ATOM 666 N N . ILE A 1 79 ? -19.921 5.648 3.086 1.00 45.94 79 ILE A N 1
ATOM 667 C CA . ILE A 1 79 ? -21.091 4.806 2.736 1.00 45.94 79 ILE A CA 1
ATOM 668 C C . ILE A 1 79 ? -21.891 5.380 1.542 1.00 45.94 79 ILE A C 1
ATOM 670 O O . ILE A 1 79 ? -22.580 4.662 0.818 1.00 45.94 79 ILE A O 1
ATOM 674 N N . ARG A 1 80 ? -21.794 6.692 1.270 1.00 33.22 80 ARG A N 1
ATOM 675 C CA . ARG A 1 80 ? -22.551 7.331 0.176 1.00 33.22 80 ARG A CA 1
ATOM 676 C C . ARG A 1 80 ? -21.940 7.102 -1.213 1.00 33.22 80 ARG A C 1
ATOM 678 O O . ARG A 1 80 ? -22.634 7.345 -2.199 1.00 33.22 80 ARG A O 1
ATOM 685 N N . ALA A 1 81 ? -20.690 6.641 -1.300 1.00 42.91 81 ALA A N 1
ATOM 686 C CA . ALA A 1 81 ? -20.098 6.206 -2.565 1.00 42.91 81 ALA A CA 1
ATOM 687 C C . ALA A 1 81 ? -20.645 4.836 -3.017 1.00 42.91 81 ALA A C 1
ATOM 689 O O . ALA A 1 81 ? -20.745 4.600 -4.216 1.00 42.91 81 ALA A O 1
ATOM 690 N N . GLU A 1 82 ? -21.095 3.989 -2.082 1.00 40.44 82 GLU A N 1
ATOM 691 C CA . GLU A 1 82 ? -21.668 2.663 -2.372 1.00 40.44 82 GLU A CA 1
ATOM 692 C C . GLU A 1 82 ? -23.206 2.654 -2.477 1.00 40.44 82 GLU A C 1
ATOM 694 O O . GLU A 1 82 ? -23.788 1.691 -2.957 1.00 40.44 82 GLU A O 1
ATOM 699 N N . SER A 1 83 ? -23.897 3.735 -2.092 1.00 32.16 83 SER A N 1
ATOM 700 C CA . SER A 1 83 ? -25.371 3.849 -2.195 1.00 32.16 83 SER A CA 1
ATOM 701 C C . SER A 1 83 ? -25.867 4.554 -3.473 1.00 32.16 83 SER A C 1
ATOM 703 O O . SER A 1 83 ? -26.943 5.155 -3.475 1.00 32.16 83 SER A O 1
ATOM 705 N N . LYS A 1 84 ? -25.075 4.553 -4.552 1.00 38.62 84 LYS A N 1
ATOM 706 C CA . LYS A 1 84 ? -25.458 5.094 -5.874 1.00 38.62 84 LYS A CA 1
ATOM 707 C C . LYS A 1 84 ? -25.317 4.066 -7.009 1.00 38.62 84 LYS A C 1
ATOM 709 O O . LYS A 1 84 ? -24.988 4.439 -8.134 1.00 38.62 84 LYS A O 1
ATOM 714 N N . ILE A 1 85 ? -25.590 2.797 -6.711 1.00 38.38 85 ILE A N 1
ATOM 715 C CA . ILE A 1 85 ? -25.901 1.765 -7.711 1.00 38.38 85 ILE A CA 1
ATOM 716 C C . ILE A 1 85 ? -27.364 1.375 -7.531 1.00 38.38 85 ILE A C 1
ATOM 718 O O . ILE A 1 85 ? -27.766 1.178 -6.362 1.00 38.38 85 ILE A O 1
#

Radius of gyration: 14.98 Å; Cα contacts (8 Å, |Δi|>4): 132; chains: 1; bounding box: 44×23×33 Å